Protein AF-A0A349CX75-F1 (afdb_monomer_lite)

Secondary structure (DSSP, 8-state):
---EEEETTTEEEESS-S---HHHHHHHHHHTTTTTSS-GGGHHHHHHHHTT---HHHHHHHHHHHHHH--

pLDDT: mean 94.34, std 5.31, range [58.81, 98.12]

Structure (mmCIF, N/CA/C/O backbone):
data_AF-A0A349CX75-F1
#
_entry.id   AF-A0A349CX75-F1
#
loop_
_atom_site.group_PDB
_atom_site.id
_atom_site.type_symbol
_atom_site.label_atom_id
_atom_site.label_alt_id
_atom_site.label_comp_id
_atom_site.label_asym_id
_atom_site.label_entity_id
_atom_site.label_seq_id
_atom_site.pdbx_PDB_ins_code
_atom_site.Cartn_x
_atom_site.Cartn_y
_atom_site.Cartn_z
_atom_site.occupancy
_atom_site.B_iso_or_equiv
_atom_site.auth_seq_id
_atom_site.auth_comp_id
_atom_site.auth_asym_id
_atom_site.auth_atom_id
_atom_site.pdbx_PDB_model_num
ATOM 1 N N . PRO A 1 1 ? -5.453 15.655 2.426 1.00 85.88 1 PRO A N 1
ATOM 2 C CA . PRO A 1 1 ? -6.540 14.642 2.357 1.00 85.88 1 PRO A CA 1
ATOM 3 C C . PRO A 1 1 ? -6.555 13.819 3.655 1.00 85.88 1 PRO A C 1
ATOM 5 O O . PRO A 1 1 ? -5.515 13.749 4.306 1.00 85.88 1 PRO A O 1
ATOM 8 N N . VAL A 1 2 ? -7.698 13.235 4.044 1.00 95.50 2 VAL A N 1
ATOM 9 C CA . VAL A 1 2 ? -7.792 12.338 5.215 1.00 95.50 2 VAL A CA 1
ATOM 10 C C . VAL A 1 2 ? -7.403 10.922 4.791 1.00 95.50 2 VAL A C 1
ATOM 12 O O . VAL A 1 2 ? -8.013 10.372 3.880 1.00 95.50 2 VAL A O 1
ATOM 15 N N . GLN A 1 3 ? -6.393 10.345 5.446 1.00 94.88 3 GLN A N 1
ATOM 16 C CA . GLN A 1 3 ? -5.836 9.028 5.099 1.00 94.88 3 GLN A CA 1
ATOM 17 C C . GLN A 1 3 ? -6.330 7.902 6.012 1.00 94.88 3 GLN A C 1
ATOM 19 O O . GLN A 1 3 ? -6.426 6.757 5.581 1.00 94.88 3 GLN A O 1
ATOM 24 N N . ALA A 1 4 ? -6.671 8.223 7.258 1.00 95.38 4 ALA A N 1
ATOM 25 C CA . ALA A 1 4 ? -7.262 7.291 8.206 1.00 95.38 4 ALA A CA 1
ATOM 26 C C . ALA A 1 4 ? -8.180 8.047 9.169 1.00 95.38 4 ALA A C 1
ATOM 28 O O . ALA A 1 4 ? -7.863 9.171 9.566 1.00 95.38 4 ALA A O 1
ATOM 29 N N . TYR A 1 5 ? -9.301 7.440 9.554 1.00 95.75 5 TYR A N 1
ATOM 30 C CA . TYR A 1 5 ? -10.167 7.972 10.607 1.00 95.75 5 TYR A CA 1
ATOM 31 C C . TYR A 1 5 ? -10.928 6.863 11.337 1.00 95.75 5 TYR A C 1
ATOM 33 O O . TYR A 1 5 ? -11.008 5.722 10.879 1.00 95.75 5 TYR A O 1
ATOM 41 N N . ARG A 1 6 ? -11.486 7.221 12.498 1.00 95.88 6 ARG A N 1
ATOM 42 C CA . ARG A 1 6 ? -12.325 6.360 13.333 1.00 95.88 6 ARG A CA 1
ATOM 43 C C . ARG A 1 6 ? -13.711 6.978 13.493 1.00 95.88 6 ARG A C 1
ATOM 45 O O . ARG A 1 6 ? -13.815 8.175 13.752 1.00 95.88 6 ARG A O 1
ATOM 52 N N . VAL A 1 7 ? -14.753 6.159 13.397 1.00 96.69 7 VAL A N 1
ATOM 53 C CA . VAL A 1 7 ? -16.137 6.507 13.733 1.00 96.69 7 VAL A CA 1
ATOM 54 C C . VAL A 1 7 ? -16.535 5.753 15.000 1.00 96.69 7 VAL A C 1
ATOM 56 O O . VAL A 1 7 ? -16.409 4.531 15.082 1.00 96.69 7 VAL A O 1
ATOM 59 N N . GLY A 1 8 ? -16.996 6.485 16.014 1.00 94.31 8 GLY A N 1
ATOM 60 C CA . GLY A 1 8 ? -17.278 5.906 17.327 1.00 94.31 8 GLY A CA 1
ATOM 61 C C . GLY A 1 8 ? -16.034 5.263 17.950 1.00 94.31 8 GLY A C 1
ATOM 62 O O . GLY A 1 8 ? -14.929 5.803 17.861 1.00 94.31 8 GLY A O 1
ATOM 63 N N . GLU A 1 9 ? -16.214 4.108 18.591 1.00 91.19 9 GLU A N 1
ATOM 64 C CA . GLU A 1 9 ? -15.145 3.444 19.350 1.00 91.19 9 GLU A CA 1
ATOM 65 C C . GLU A 1 9 ? -14.394 2.370 18.553 1.00 91.19 9 GLU A C 1
ATOM 67 O O . GLU A 1 9 ? -13.196 2.169 18.766 1.00 91.19 9 GLU A O 1
ATOM 72 N N . ARG A 1 10 ? -15.082 1.678 17.634 1.00 91.69 10 ARG A N 1
ATOM 73 C CA . ARG A 1 10 ? -14.586 0.433 17.019 1.00 91.69 10 ARG A CA 1
ATOM 74 C C . ARG A 1 10 ? -14.669 0.374 15.490 1.00 91.69 10 ARG A C 1
ATOM 76 O O . ARG A 1 10 ? -14.321 -0.651 14.917 1.00 91.69 10 ARG A O 1
ATOM 83 N N . VAL A 1 11 ? -15.080 1.451 14.817 1.00 94.81 11 VAL A N 1
ATOM 84 C CA . VAL A 1 11 ? -15.134 1.497 13.346 1.00 94.81 11 VAL A CA 1
ATOM 85 C C . VAL A 1 11 ? -13.974 2.334 12.828 1.00 94.81 11 VAL A C 1
ATOM 87 O O . VAL A 1 11 ? -13.897 3.525 13.111 1.00 94.81 11 VAL A O 1
ATOM 90 N N . TYR A 1 12 ? -13.072 1.720 12.071 1.00 94.88 12 TYR A N 1
ATOM 91 C CA . TYR A 1 12 ? -11.875 2.360 11.525 1.00 94.88 1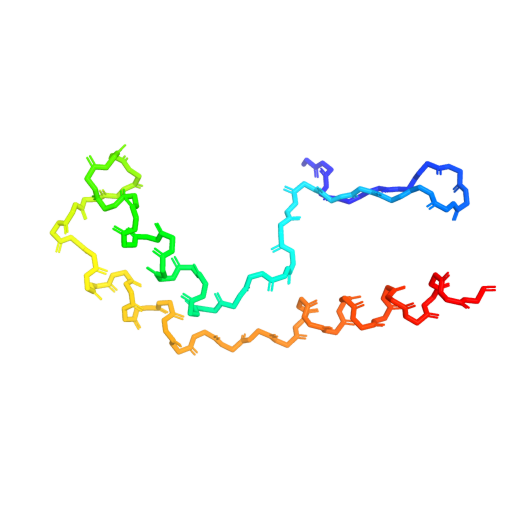2 TYR A CA 1
ATOM 92 C C . TYR A 1 12 ? -11.888 2.251 10.008 1.00 94.88 12 TYR A C 1
ATOM 94 O O . TYR A 1 12 ? -12.367 1.257 9.466 1.00 94.88 12 TYR A O 1
ATOM 102 N N . THR A 1 13 ? -11.341 3.252 9.327 1.00 94.88 13 THR A N 1
ATOM 103 C CA . THR A 1 13 ? -11.106 3.171 7.887 1.00 94.88 13 THR A CA 1
ATOM 104 C C . THR A 1 13 ? -9.763 3.778 7.518 1.00 94.88 13 THR A C 1
ATOM 106 O O . THR A 1 13 ? -9.303 4.733 8.157 1.00 94.88 13 THR A O 1
ATOM 109 N N . THR A 1 14 ? -9.166 3.244 6.459 1.00 95.94 14 THR A N 1
ATOM 110 C CA . THR A 1 14 ? -7.973 3.780 5.806 1.00 95.94 14 THR A CA 1
ATOM 111 C C . THR A 1 14 ? -8.263 3.963 4.322 1.00 95.94 14 THR A C 1
ATOM 113 O O . THR A 1 14 ? -8.968 3.169 3.708 1.00 95.94 1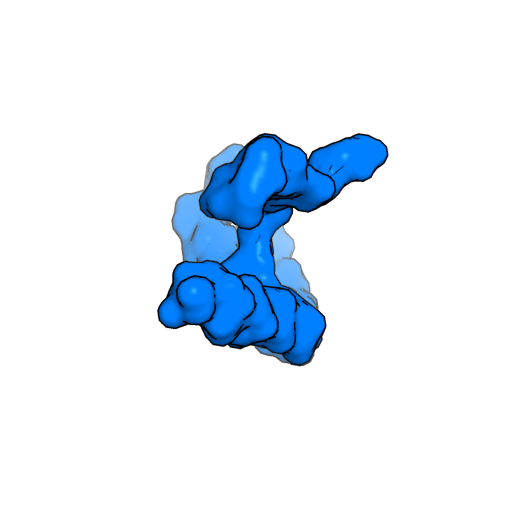4 THR A O 1
ATOM 116 N N . GLN A 1 15 ? -7.734 5.034 3.737 1.00 96.31 15 GLN A N 1
ATOM 117 C CA . GLN A 1 15 ? -7.735 5.217 2.284 1.00 96.31 15 GLN A CA 1
ATOM 118 C C . GLN A 1 15 ? -6.612 4.407 1.616 1.00 96.31 15 GLN A C 1
ATOM 120 O O . GLN A 1 15 ? -6.693 4.095 0.432 1.00 96.31 15 GLN A O 1
ATOM 125 N N . PHE A 1 16 ? -5.559 4.090 2.367 1.00 93.88 16 PHE A N 1
ATOM 126 C CA . PHE A 1 16 ? -4.419 3.307 1.906 1.00 93.88 16 PHE A CA 1
ATOM 127 C C . PHE A 1 16 ? -4.532 1.838 2.326 1.00 93.88 16 PHE A C 1
ATOM 129 O O . PHE A 1 16 ? -5.283 1.491 3.242 1.00 93.88 16 PHE A O 1
ATOM 136 N N . HIS A 1 17 ? -3.708 1.018 1.676 1.00 93.81 17 HIS A N 1
ATOM 137 C CA . HIS A 1 17 ? -3.506 -0.400 1.949 1.00 93.81 17 HIS A CA 1
ATOM 138 C C . HIS A 1 17 ? -2.183 -0.582 2.711 1.00 93.81 17 HIS A C 1
ATOM 140 O O . HIS A 1 17 ? -1.124 -0.495 2.088 1.00 93.81 17 HIS A O 1
ATOM 146 N N . PRO A 1 18 ? -2.189 -0.730 4.050 1.00 93.62 18 PRO A N 1
ATOM 147 C CA . PRO A 1 18 ? -0.967 -0.989 4.815 1.00 93.62 18 PRO A CA 1
ATOM 148 C C . PRO A 1 18 ? -0.486 -2.444 4.736 1.00 93.62 18 PRO A C 1
ATOM 150 O O . PRO A 1 18 ? 0.594 -2.750 5.232 1.00 93.62 18 PRO A O 1
ATOM 153 N N . GLU A 1 19 ? -1.303 -3.343 4.192 1.00 94.44 19 GLU A N 1
ATOM 154 C CA . GLU A 1 19 ? -1.049 -4.778 4.104 1.00 94.44 19 GLU A CA 1
ATOM 155 C C . GLU A 1 19 ? -0.103 -5.253 2.994 1.00 94.44 19 GLU A C 1
ATOM 157 O O . GLU A 1 19 ? 0.584 -6.242 3.249 1.00 94.44 19 GLU A O 1
ATOM 162 N N . PRO A 1 20 ? -0.024 -4.633 1.798 1.00 93.50 20 PRO A N 1
ATOM 163 C CA . PRO A 1 20 ? 0.714 -5.233 0.701 1.00 93.50 20 PRO A CA 1
ATOM 164 C C . PRO A 1 20 ? 2.222 -5.146 0.920 1.00 93.50 20 PRO A C 1
ATOM 166 O O . PRO A 1 20 ? 2.771 -4.113 1.309 1.00 93.50 20 PRO A O 1
ATOM 169 N N . THR A 1 21 ? 2.893 -6.240 0.600 1.00 94.75 21 THR A N 1
ATOM 170 C CA . THR A 1 21 ? 4.348 -6.366 0.550 1.00 94.75 21 THR A CA 1
ATOM 171 C C . THR A 1 21 ? 4.891 -5.937 -0.820 1.00 94.75 21 THR A C 1
ATOM 173 O O . THR A 1 21 ? 4.127 -5.833 -1.786 1.00 94.75 21 THR A O 1
ATOM 176 N N . PRO A 1 22 ? 6.216 -5.738 -0.972 1.00 95.94 22 PRO A N 1
ATOM 177 C CA . PRO A 1 22 ? 6.818 -5.531 -2.289 1.00 95.94 22 PRO A CA 1
ATOM 178 C C . PRO A 1 22 ? 6.477 -6.646 -3.285 1.00 95.94 22 PRO A C 1
ATOM 180 O O . PRO A 1 22 ? 6.259 -6.375 -4.464 1.00 95.94 22 PRO A O 1
ATOM 183 N N . ALA A 1 23 ? 6.384 -7.893 -2.811 1.00 96.06 23 ALA A N 1
ATOM 184 C CA . ALA A 1 23 ? 6.000 -9.030 -3.640 1.00 96.06 23 ALA A CA 1
ATOM 185 C C . ALA A 1 23 ? 4.552 -8.903 -4.138 1.00 96.06 23 ALA A C 1
ATOM 187 O O . ALA A 1 23 ? 4.322 -9.034 -5.339 1.00 96.06 23 ALA A O 1
ATOM 188 N N . ASP A 1 24 ? 3.611 -8.551 -3.255 1.00 95.75 24 ASP A N 1
ATOM 189 C CA . ASP A 1 24 ? 2.203 -8.345 -3.628 1.00 95.75 24 ASP A CA 1
ATOM 190 C C . ASP A 1 24 ? 2.057 -7.204 -4.648 1.00 95.75 24 ASP A C 1
ATOM 192 O O . ASP A 1 24 ? 1.264 -7.281 -5.588 1.00 95.75 24 ASP A O 1
ATOM 196 N N . PHE A 1 25 ? 2.844 -6.131 -4.499 1.00 95.00 25 PHE A N 1
ATOM 197 C CA . PHE A 1 25 ? 2.865 -5.032 -5.467 1.00 95.00 25 PHE A CA 1
ATOM 198 C C . PHE A 1 25 ? 3.360 -5.482 -6.845 1.00 95.00 25 PHE A C 1
ATOM 200 O O . PHE A 1 25 ? 2.729 -5.148 -7.848 1.00 95.00 25 PHE A O 1
ATOM 207 N N . ILE A 1 26 ? 4.446 -6.257 -6.910 1.00 97.62 26 ILE A N 1
ATOM 208 C CA . ILE A 1 26 ? 4.996 -6.769 -8.176 1.00 97.62 26 ILE A CA 1
ATOM 209 C C . ILE A 1 26 ? 4.029 -7.763 -8.835 1.00 97.62 26 ILE A C 1
ATOM 211 O O . ILE A 1 26 ? 3.847 -7.733 -10.055 1.00 97.62 26 ILE A O 1
ATOM 215 N N . GLU A 1 27 ? 3.357 -8.611 -8.054 1.00 97.88 27 GLU A N 1
ATOM 216 C CA . GLU A 1 27 ? 2.319 -9.510 -8.567 1.00 97.88 27 GLU A CA 1
ATOM 217 C C . GLU A 1 27 ? 1.171 -8.713 -9.197 1.00 97.88 27 GLU A C 1
ATOM 219 O O . GLU A 1 27 ? 0.793 -8.954 -10.345 1.00 97.88 27 GLU A O 1
ATOM 224 N N . ARG A 1 28 ? 0.676 -7.681 -8.504 1.00 96.25 28 ARG A N 1
ATOM 225 C CA . ARG A 1 28 ? -0.359 -6.796 -9.052 1.00 96.25 28 ARG A CA 1
ATOM 226 C C . ARG A 1 28 ? 0.107 -6.065 -10.305 1.00 96.25 28 ARG A C 1
ATOM 228 O O . ARG A 1 28 ? -0.650 -5.988 -11.268 1.00 96.25 28 ARG A O 1
ATOM 235 N N . MET A 1 29 ? 1.338 -5.556 -10.328 1.00 97.00 29 MET A N 1
ATOM 236 C CA . MET A 1 29 ? 1.906 -4.955 -11.538 1.00 97.00 29 MET A CA 1
ATOM 237 C C . MET A 1 29 ? 1.937 -5.951 -12.700 1.00 97.00 29 MET A C 1
ATOM 239 O O . MET A 1 29 ? 1.687 -5.560 -13.832 1.00 97.00 29 MET A O 1
ATOM 243 N N . THR A 1 30 ? 2.205 -7.230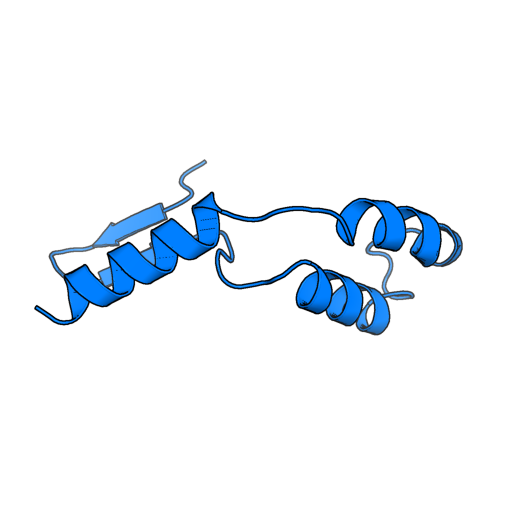 -12.430 1.00 97.50 30 THR A N 1
ATOM 244 C CA . THR A 1 30 ? 2.211 -8.279 -13.460 1.00 97.50 30 THR A CA 1
ATOM 245 C C . THR A 1 30 ? 0.816 -8.466 -14.051 1.00 97.50 30 THR A C 1
ATOM 247 O O . THR A 1 30 ? 0.673 -8.514 -15.271 1.00 97.50 30 THR A O 1
ATOM 250 N N . VAL A 1 31 ? -0.215 -8.511 -13.199 1.00 97.44 31 VAL A N 1
ATOM 251 C CA . VAL A 1 31 ? -1.621 -8.615 -13.626 1.00 97.44 31 VAL A CA 1
ATOM 252 C C . VAL A 1 31 ? -2.030 -7.421 -14.491 1.00 97.44 31 VAL A C 1
ATOM 254 O O . VAL A 1 31 ? -2.651 -7.614 -15.530 1.00 97.44 31 VAL A O 1
ATOM 257 N N . TYR A 1 32 ? -1.644 -6.205 -14.098 1.00 96.06 32 TYR A N 1
ATOM 258 C CA . TYR A 1 32 ? -2.055 -4.958 -14.758 1.00 96.06 32 TYR A CA 1
ATOM 259 C C . TYR A 1 32 ? -1.046 -4.417 -15.780 1.00 96.06 32 TYR A C 1
ATOM 261 O O . TYR A 1 32 ? -1.132 -3.253 -16.177 1.00 96.06 32 TYR A O 1
ATOM 269 N N . ARG A 1 33 ? -0.076 -5.234 -16.210 1.00 96.88 33 ARG A N 1
ATOM 270 C CA . ARG A 1 33 ? 1.066 -4.781 -17.020 1.00 96.88 33 ARG A CA 1
ATOM 271 C C . ARG A 1 33 ? 0.658 -4.044 -18.296 1.00 96.88 33 ARG A C 1
ATOM 273 O O . ARG A 1 33 ? 1.335 -3.105 -18.689 1.00 96.88 33 ARG A O 1
ATOM 280 N N . ASN A 1 34 ? -0.438 -4.462 -18.926 1.00 97.44 34 ASN A N 1
ATOM 281 C CA . ASN A 1 34 ? -0.897 -3.924 -20.209 1.00 97.44 34 ASN A CA 1
ATOM 282 C C . ASN A 1 34 ? -2.162 -3.056 -20.083 1.00 97.44 34 ASN A C 1
ATOM 284 O O . ASN A 1 34 ? -2.786 -2.732 -21.090 1.00 97.44 34 ASN A O 1
ATOM 288 N N . ASP A 1 35 ? -2.522 -2.652 -18.861 1.00 97.00 35 ASP A N 1
ATOM 289 C CA . ASP A 1 35 ? -3.783 -1.957 -18.567 1.00 97.00 35 ASP A CA 1
ATOM 290 C C . ASP A 1 35 ? -3.603 -0.428 -18.466 1.00 97.00 35 ASP A C 1
ATOM 292 O O . ASP A 1 35 ? -4.520 0.298 -18.085 1.00 97.00 35 ASP A O 1
ATOM 296 N N . GLY A 1 36 ? -2.413 0.082 -18.808 1.00 94.19 36 GLY A N 1
ATOM 297 C CA . GLY A 1 36 ? -2.115 1.518 -18.854 1.00 94.19 36 GLY A CA 1
ATOM 298 C C . GLY A 1 36 ? -1.777 2.159 -17.503 1.00 94.19 36 GLY A C 1
ATOM 299 O O . GLY A 1 36 ? -1.755 3.384 -17.402 1.00 94.19 36 GLY A O 1
ATOM 300 N N . TYR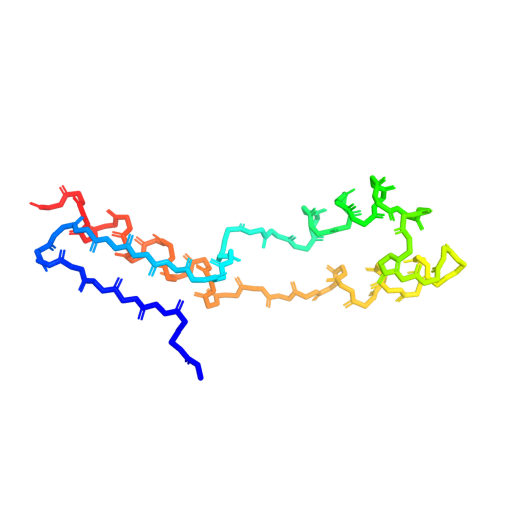 A 1 37 ? -1.502 1.360 -16.465 1.00 93.75 37 TYR A N 1
ATOM 301 C CA . TYR A 1 37 ? -1.054 1.859 -15.154 1.00 93.75 37 TYR A CA 1
ATOM 302 C C . TYR A 1 37 ? 0.393 2.375 -15.163 1.00 93.75 37 TYR A C 1
ATOM 304 O O . TYR A 1 37 ? 0.740 3.265 -14.388 1.00 93.75 37 TYR A O 1
ATOM 312 N N . PHE A 1 38 ? 1.229 1.797 -16.017 1.00 95.19 38 PHE A N 1
ATOM 313 C CA . PHE A 1 38 ? 2.609 2.177 -16.309 1.00 95.19 38 PHE A CA 1
ATOM 314 C C . PHE A 1 38 ? 2.947 1.661 -17.719 1.00 95.19 38 PHE A C 1
ATOM 316 O O . PHE A 1 38 ? 2.164 0.898 -18.292 1.00 95.19 38 PHE A O 1
ATOM 323 N N . ASP A 1 39 ? 4.069 2.092 -18.299 1.00 97.25 39 ASP A N 1
ATOM 324 C CA . ASP A 1 39 ? 4.525 1.548 -19.582 1.00 97.25 39 ASP A CA 1
ATOM 325 C C . ASP A 1 39 ? 4.914 0.070 -19.409 1.00 97.25 39 ASP A C 1
ATOM 327 O O . ASP A 1 39 ? 5.709 -0.271 -18.532 1.00 97.25 39 ASP A O 1
ATOM 331 N N . ALA A 1 40 ? 4.351 -0.820 -20.226 1.00 97.50 40 ALA A N 1
ATOM 332 C CA . ALA A 1 40 ? 4.598 -2.255 -20.126 1.00 97.50 40 ALA A CA 1
ATOM 333 C C . ALA A 1 40 ? 6.086 -2.620 -20.298 1.00 97.50 40 ALA A C 1
ATOM 335 O O . ALA A 1 40 ? 6.520 -3.649 -19.756 1.00 97.50 40 ALA A O 1
ATOM 336 N N . ASP A 1 41 ? 6.855 -1.790 -21.009 1.00 98.06 41 ASP A N 1
ATOM 337 C CA . ASP A 1 41 ? 8.297 -1.959 -21.212 1.00 98.06 41 ASP A CA 1
ATOM 338 C C . ASP A 1 41 ? 9.115 -1.520 -19.982 1.00 98.06 41 ASP A C 1
ATOM 340 O O . ASP A 1 41 ? 10.213 -2.028 -19.754 1.00 98.06 41 ASP A O 1
ATOM 344 N N . ASP A 1 42 ? 8.550 -0.676 -19.113 1.00 98.06 42 ASP A N 1
ATOM 345 C CA . ASP A 1 42 ? 9.172 -0.241 -17.855 1.00 98.06 42 ASP A CA 1
ATOM 346 C C . ASP A 1 42 ? 8.957 -1.232 -16.696 1.00 98.06 42 ASP A C 1
ATOM 348 O O . ASP A 1 42 ? 9.439 -0.995 -15.582 1.00 98.06 42 ASP A O 1
ATOM 352 N N . PHE A 1 43 ? 8.249 -2.347 -16.921 1.00 97.88 43 PHE A N 1
ATOM 353 C CA . PHE A 1 43 ? 7.890 -3.305 -15.869 1.00 97.88 43 PHE A CA 1
ATOM 354 C C . PHE A 1 43 ? 9.090 -3.720 -15.008 1.00 97.88 43 PHE A C 1
ATOM 356 O O . PHE A 1 43 ? 9.037 -3.575 -13.786 1.00 97.88 43 PHE A O 1
ATOM 363 N N . ASP A 1 44 ? 10.169 -4.201 -15.631 1.00 98.06 44 ASP A N 1
ATOM 364 C CA . ASP A 1 44 ? 11.335 -4.716 -14.904 1.00 98.06 44 ASP A CA 1
ATOM 365 C C . ASP A 1 44 ? 12.046 -3.594 -14.135 1.00 98.06 44 ASP A C 1
ATOM 367 O O . ASP A 1 44 ? 12.411 -3.765 -12.973 1.00 98.06 44 ASP A O 1
ATOM 371 N N . VAL A 1 45 ? 12.136 -2.399 -14.728 1.00 98.06 45 VAL A N 1
ATOM 372 C CA . VAL A 1 45 ? 12.733 -1.217 -14.088 1.00 98.06 45 VAL A CA 1
ATOM 373 C C . VAL A 1 45 ? 11.959 -0.821 -12.830 1.00 98.06 45 VAL A C 1
ATOM 375 O O . VAL A 1 45 ? 12.557 -0.492 -11.803 1.00 98.06 45 VAL A O 1
ATOM 378 N N . ILE A 1 46 ? 10.627 -0.825 -12.892 1.00 97.19 46 ILE A N 1
ATOM 379 C CA . ILE A 1 46 ? 9.781 -0.472 -11.748 1.00 97.19 46 ILE A CA 1
ATOM 380 C C . ILE A 1 46 ? 9.812 -1.599 -10.708 1.00 97.19 46 ILE A C 1
ATOM 382 O O . ILE A 1 46 ? 9.970 -1.318 -9.519 1.00 97.19 46 ILE A O 1
ATOM 386 N N . ALA A 1 47 ? 9.724 -2.861 -11.133 1.00 97.69 47 ALA A N 1
ATOM 387 C CA . ALA A 1 47 ? 9.769 -4.014 -10.240 1.00 97.69 47 ALA A CA 1
ATOM 388 C C . ALA A 1 47 ? 11.088 -4.071 -9.457 1.00 97.69 47 ALA A C 1
ATOM 390 O O . ALA A 1 47 ? 11.066 -4.300 -8.250 1.00 97.69 47 ALA A O 1
ATOM 391 N N . ASP A 1 48 ? 12.222 -3.784 -10.097 1.00 98.12 48 ASP A N 1
ATOM 392 C CA . ASP A 1 48 ? 13.532 -3.762 -9.440 1.00 98.12 48 ASP A CA 1
ATOM 393 C C . ASP A 1 48 ? 13.691 -2.610 -8.444 1.00 98.12 48 ASP A C 1
ATOM 395 O O . ASP A 1 48 ? 14.420 -2.744 -7.462 1.00 98.12 48 ASP A O 1
ATOM 399 N N . ARG A 1 49 ? 12.969 -1.499 -8.630 1.00 96.69 49 ARG A N 1
ATOM 400 C CA . ARG A 1 49 ? 12.897 -0.422 -7.625 1.00 96.69 49 ARG A CA 1
ATOM 401 C C . ARG A 1 49 ? 12.025 -0.795 -6.433 1.00 96.69 49 ARG A C 1
ATOM 403 O O . ARG A 1 49 ? 12.327 -0.388 -5.315 1.00 96.69 49 ARG A O 1
ATOM 410 N N . VAL A 1 50 ? 10.942 -1.534 -6.666 1.00 96.12 50 VAL A N 1
ATOM 411 C CA . VAL A 1 50 ? 9.998 -1.945 -5.616 1.00 96.12 50 VAL A CA 1
ATOM 412 C C . VAL A 1 50 ? 10.560 -3.098 -4.787 1.00 96.12 50 VAL A C 1
ATOM 414 O O . VAL A 1 50 ? 10.436 -3.087 -3.567 1.00 96.12 50 VAL A O 1
ATOM 417 N N . ARG A 1 51 ? 11.205 -4.078 -5.425 1.00 96.88 51 ARG A N 1
ATOM 418 C CA . ARG A 1 51 ? 11.673 -5.326 -4.804 1.00 96.88 51 ARG A CA 1
ATOM 419 C C . ARG A 1 51 ? 12.495 -5.148 -3.515 1.00 96.88 51 ARG A C 1
ATOM 421 O O . ARG A 1 51 ? 12.221 -5.896 -2.581 1.00 96.88 51 ARG A O 1
ATOM 428 N N . PRO A 1 52 ? 13.464 -4.215 -3.418 1.00 97.12 52 PRO A N 1
ATOM 429 C CA . PRO A 1 52 ? 14.266 -4.035 -2.207 1.00 97.12 52 PRO A CA 1
ATOM 430 C C . PRO A 1 52 ? 13.614 -3.110 -1.162 1.00 97.12 52 PRO A C 1
ATOM 432 O O . PRO A 1 52 ? 14.289 -2.700 -0.221 1.00 97.12 52 PRO A O 1
ATOM 435 N N . ALA A 1 53 ? 12.350 -2.705 -1.330 1.00 94.50 53 ALA A N 1
ATOM 436 C CA . ALA A 1 53 ? 11.697 -1.800 -0.391 1.00 94.50 53 ALA A CA 1
ATOM 437 C C . ALA A 1 53 ? 11.424 -2.490 0.959 1.00 94.50 53 ALA A C 1
ATOM 439 O O . ALA A 1 53 ? 10.591 -3.388 1.059 1.00 94.50 53 ALA A O 1
ATOM 440 N N . GLU A 1 54 ? 12.087 -2.020 2.012 1.00 90.75 54 GLU A N 1
ATOM 441 C CA . GLU A 1 54 ? 11.850 -2.457 3.391 1.0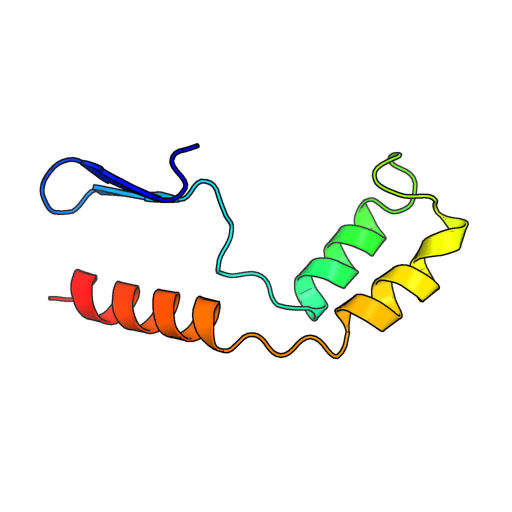0 90.75 54 GLU A CA 1
ATOM 442 C C . GLU A 1 54 ? 10.640 -1.716 3.994 1.00 90.75 54 GLU A C 1
ATOM 444 O O . GLU A 1 54 ? 10.572 -0.483 3.967 1.00 90.75 54 GLU A O 1
ATOM 449 N N . LEU A 1 55 ? 9.668 -2.459 4.543 1.00 88.00 55 LEU A N 1
ATOM 450 C CA . LEU A 1 55 ? 8.385 -1.925 5.032 1.00 88.00 55 LEU A CA 1
ATOM 451 C C . LEU A 1 55 ? 8.157 -2.202 6.529 1.00 88.00 55 LEU A C 1
ATOM 453 O O . LEU A 1 55 ? 7.335 -3.036 6.906 1.00 88.00 55 LEU A O 1
ATOM 457 N N . ASP A 1 56 ? 8.812 -1.443 7.405 1.00 91.12 56 ASP A N 1
ATOM 458 C CA . ASP A 1 56 ? 8.650 -1.620 8.860 1.00 91.12 56 ASP A CA 1
ATOM 459 C C . ASP A 1 56 ? 7.389 -0.951 9.425 1.00 91.12 56 ASP A C 1
ATOM 461 O O . ASP A 1 56 ? 6.677 -1.502 10.278 1.00 91.12 56 ASP A O 1
ATOM 465 N N . ALA A 1 57 ? 7.095 0.265 8.961 1.00 93.38 57 ALA A N 1
ATOM 466 C CA . ALA A 1 57 ? 6.016 1.078 9.515 1.00 93.38 57 ALA A CA 1
ATOM 467 C C . ALA A 1 57 ? 4.609 0.489 9.261 1.00 93.38 57 ALA A C 1
ATOM 469 O O . ALA A 1 57 ? 3.837 0.411 10.223 1.00 93.38 57 ALA A O 1
ATOM 470 N N . PRO A 1 58 ? 4.253 0.023 8.042 1.00 92.94 58 PRO A N 1
ATOM 471 C CA . PRO A 1 58 ? 2.930 -0.556 7.785 1.00 92.94 58 PRO A CA 1
ATOM 472 C C . PRO A 1 58 ? 2.681 -1.847 8.579 1.00 92.94 58 PRO A C 1
ATOM 474 O O . PRO A 1 58 ? 1.613 -2.022 9.169 1.00 92.94 58 PRO A O 1
ATOM 477 N N . LEU A 1 59 ? 3.693 -2.711 8.702 1.00 91.62 59 LEU A N 1
ATOM 478 C CA . LEU A 1 59 ? 3.592 -3.943 9.490 1.00 91.62 59 LEU A CA 1
ATOM 479 C C . LEU A 1 59 ? 3.434 -3.651 10.988 1.00 91.62 59 LEU A C 1
ATOM 481 O O . LEU A 1 59 ? 2.628 -4.289 11.671 1.00 91.62 59 LEU A O 1
ATOM 485 N N . THR A 1 60 ? 4.156 -2.655 11.505 1.00 95.12 60 THR A N 1
ATOM 486 C CA . THR A 1 60 ? 4.018 -2.207 12.900 1.00 95.12 60 THR A CA 1
ATOM 487 C C . THR A 1 60 ? 2.631 -1.624 13.172 1.00 95.12 60 THR A C 1
ATOM 489 O O . THR A 1 60 ? 2.037 -1.909 14.218 1.00 95.12 60 THR A O 1
ATOM 492 N N . LEU A 1 61 ? 2.085 -0.854 12.223 1.00 94.62 61 LEU A N 1
ATOM 493 C CA . LEU A 1 61 ? 0.725 -0.318 12.283 1.00 94.62 61 LEU A CA 1
ATOM 494 C C . LEU A 1 61 ? -0.301 -1.453 12.386 1.00 94.62 61 LEU A C 1
ATOM 496 O O . LEU A 1 61 ? -1.112 -1.448 13.311 1.00 94.62 61 LEU A O 1
ATOM 500 N N . LEU A 1 62 ? -0.238 -2.437 11.484 1.00 95.00 62 LEU A N 1
ATOM 501 C CA . LEU A 1 62 ? -1.166 -3.569 11.454 1.00 95.00 62 LEU A CA 1
ATOM 502 C C . LEU A 1 62 ? -1.109 -4.407 12.732 1.00 95.00 62 LEU A C 1
ATOM 504 O O . LEU A 1 62 ? -2.150 -4.710 13.313 1.00 95.00 62 LEU A O 1
ATOM 508 N N . ARG A 1 63 ? 0.098 -4.721 13.220 1.00 95.50 63 ARG A N 1
ATOM 509 C CA . ARG A 1 63 ? 0.286 -5.442 14.491 1.00 95.50 63 ARG A CA 1
ATOM 510 C C . ARG A 1 63 ? -0.312 -4.670 15.663 1.00 95.50 63 ARG A C 1
ATOM 512 O O . ARG A 1 63 ? -1.068 -5.229 16.451 1.00 95.50 63 ARG A O 1
ATOM 519 N N . THR A 1 64 ? -0.018 -3.374 15.758 1.00 95.00 64 THR A N 1
ATOM 520 C CA . THR A 1 64 ? -0.548 -2.520 16.831 1.00 95.00 64 THR A CA 1
ATOM 521 C C . THR A 1 64 ? -2.069 -2.412 16.764 1.00 95.00 64 THR A C 1
ATOM 523 O O . THR A 1 64 ? -2.735 -2.444 17.799 1.00 95.00 64 THR A O 1
ATOM 526 N N . PHE A 1 65 ? -2.626 -2.292 15.557 1.00 94.81 65 PHE A N 1
ATOM 527 C CA . PHE A 1 65 ? -4.06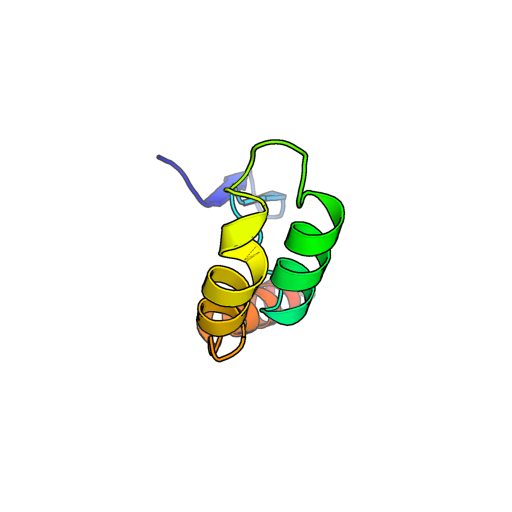6 -2.261 15.342 1.00 94.81 65 PHE A CA 1
ATOM 528 C C . PHE A 1 65 ? -4.720 -3.562 15.814 1.00 94.81 65 PHE A C 1
ATOM 530 O O . PHE A 1 65 ? -5.614 -3.501 16.656 1.00 94.81 65 PHE A O 1
ATOM 537 N N . ALA A 1 66 ? -4.219 -4.716 15.361 1.00 94.81 66 ALA A N 1
ATOM 538 C CA . ALA A 1 66 ? -4.725 -6.034 15.740 1.00 94.81 66 ALA A CA 1
ATOM 539 C C . ALA A 1 66 ? -4.719 -6.242 17.264 1.00 94.81 66 ALA A C 1
ATOM 541 O O . ALA A 1 66 ? -5.731 -6.647 17.834 1.00 94.81 66 ALA A O 1
ATOM 542 N N . THR A 1 67 ? -3.625 -5.880 17.942 1.00 95.50 67 THR A N 1
ATOM 543 C CA . THR A 1 67 ? -3.536 -5.964 19.409 1.00 95.50 67 THR A CA 1
ATOM 544 C C . THR A 1 67 ? -4.561 -5.069 20.107 1.00 95.50 67 THR A C 1
ATOM 546 O O . THR A 1 67 ? -5.122 -5.461 21.124 1.00 95.50 67 THR A O 1
ATOM 549 N N . ARG A 1 68 ? -4.824 -3.864 19.585 1.00 90.31 68 ARG A N 1
ATOM 550 C CA . ARG A 1 68 ? -5.750 -2.907 20.213 1.00 90.31 68 ARG A CA 1
ATOM 551 C C . ARG A 1 68 ? -7.221 -3.270 20.053 1.00 90.31 68 ARG A C 1
ATOM 553 O O . ARG A 1 68 ? -8.001 -2.905 20.920 1.00 90.31 68 ARG A O 1
ATOM 560 N N . ILE A 1 69 ? -7.600 -3.927 18.958 1.00 88.81 69 ILE A N 1
ATOM 561 C CA . ILE A 1 69 ? -8.999 -4.318 18.716 1.00 88.81 69 ILE A CA 1
ATOM 562 C C . ILE A 1 69 ? -9.362 -5.676 19.327 1.00 88.81 69 ILE A C 1
ATOM 564 O O . ILE A 1 69 ? -10.543 -5.982 19.451 1.00 88.81 69 ILE A O 1
ATOM 568 N N . ALA A 1 70 ? -8.363 -6.489 19.685 1.00 77.75 70 ALA A N 1
ATOM 569 C CA . ALA A 1 70 ? -8.557 -7.765 20.370 1.00 77.75 70 ALA A CA 1
ATOM 570 C C . ALA A 1 70 ? -8.869 -7.613 21.877 1.00 77.75 70 ALA A C 1
ATOM 572 O O . ALA A 1 70 ? -9.165 -8.612 22.532 1.00 77.75 70 ALA A O 1
ATOM 573 N N . LEU A 1 71 ? -8.797 -6.386 22.412 1.00 58.81 71 LEU A N 1
ATOM 574 C CA . LEU A 1 71 ? -9.133 -5.997 23.789 1.00 58.81 71 LEU A CA 1
ATOM 575 C C . LEU A 1 71 ? -10.518 -5.321 23.847 1.00 58.81 71 LEU A C 1
ATOM 577 O O . LEU A 1 71 ? -11.254 -5.578 24.822 1.00 58.81 71 LEU A O 1
#

Radius of gyration: 15.87 Å; chains: 1; bounding box: 32×24×45 Å

Sequence (71 aa):
PVQAYRVGERVYTTQFHPEPTPADFIERMTVYRNDGYFDADDFDVIADRVRPAELDAPLTLLRTFATRIAL

Foldseek 3Di:
DDAKDDDPDQRIDGPDDLPDALVNVLVVCVVCLPVPPDPVVCSVVVSVVSVPDDRDPSVVVVVVSVVVNVD